Protein AF-A0A928C5C4-F1 (afdb_monomer)

Nearest PDB structures (foldseek):
  3sd2-assembly1_A-2  TM=6.834E-01  e=4.421E-04  Bacteroides thetaiotaomicron
  3hs0-assembly1_F  TM=6.185E-01  e=6.306E-04  Naja kaouthia
  8geq-assembly1_A  TM=5.085E-01  e=2.956E-02  Lachnospira eligens
  6leg-assembly1_D  TM=4.964E-01  e=5.668E-02  Escherichia coli
  6wdp-assembly1_A  TM=5.593E-01  e=2.973E-01  Homo sapiens

Foldseek 3Di:
DDDDCVNVVHDLLPDDPVRLVVLVCCLPPNDDPSNVVSVVSNCVNVPDDDPCPVPDDDPDDDDDPPPPPPPPCPDPPPPQFWDWDWDDAQDEFKIKIWIAAHPVFFKKKKFKADPVRDTPDIDMDGGRTDIDMDTCNVPDFDKIKMWIDTPPDIDIDIGGYD

Sequence (162 aa):
MHESLHETQRSVKQLTDYEKAMLEDMAENGVGGSQLMARSILDESRGTPTIIISSCPTIPTYGATARGESEEITEPTSDRGLKVEVSPNPATSSVEISYVLPEKEKTATFVLTNTLGVNVLTTEFEGNNGVATINLDNIPSGIYFYTVRSGDDVMTGKLVVE

Mean predicted aligned error: 17.22 Å

Radius of gyration: 26.67 Å; Cα contacts (8 Å, |Δi|>4): 234; chains: 1; bounding box: 54×56×59 Å

Structure (mmCIF, N/CA/C/O backbone):
data_AF-A0A928C5C4-F1
#
_entry.id   AF-A0A928C5C4-F1
#
loop_
_atom_site.group_PDB
_atom_site.id
_atom_site.type_symbol
_atom_site.label_atom_id
_atom_site.label_alt_id
_atom_site.label_comp_id
_atom_site.label_asym_id
_atom_site.label_entity_id
_atom_site.label_seq_id
_atom_site.pdbx_PDB_ins_code
_atom_site.Cartn_x
_atom_site.Cartn_y
_atom_site.Cartn_z
_atom_site.occupancy
_atom_site.B_iso_or_equiv
_atom_site.auth_seq_id
_atom_site.auth_comp_id
_atom_site.auth_asym_id
_atom_site.auth_atom_id
_atom_site.pdbx_PDB_model_num
ATOM 1 N N . MET A 1 1 ? 26.751 -32.854 -40.978 1.00 53.12 1 MET A N 1
ATOM 2 C CA . MET A 1 1 ? 26.260 -33.752 -39.915 1.00 53.12 1 MET A CA 1
ATOM 3 C C . MET A 1 1 ? 26.699 -33.107 -38.615 1.00 53.12 1 MET A C 1
ATOM 5 O O . MET A 1 1 ? 27.886 -32.844 -38.497 1.00 53.12 1 MET A O 1
ATOM 9 N N . HIS A 1 2 ? 25.766 -32.682 -37.763 1.00 59.88 2 HIS A N 1
ATOM 10 C CA . HIS A 1 2 ? 26.084 -31.999 -36.506 1.00 59.88 2 HIS A CA 1
ATOM 11 C C . HIS A 1 2 ? 25.780 -32.995 -35.388 1.00 59.88 2 HIS A C 1
ATOM 13 O O . HIS A 1 2 ? 24.627 -33.397 -35.245 1.00 59.88 2 HIS A O 1
ATOM 19 N N . GLU A 1 3 ? 26.814 -33.470 -34.702 1.00 72.94 3 GLU A N 1
ATOM 20 C CA . GLU A 1 3 ? 26.682 -34.379 -33.561 1.00 72.94 3 GLU A CA 1
ATOM 21 C C . GLU A 1 3 ? 26.489 -33.541 -32.301 1.00 72.94 3 GLU A C 1
ATOM 23 O O . GLU A 1 3 ? 27.112 -32.492 -32.136 1.00 72.94 3 GLU A O 1
ATOM 28 N N . SER A 1 4 ? 25.599 -33.971 -31.414 1.00 79.06 4 SER A N 1
ATOM 29 C CA . SER A 1 4 ? 25.360 -33.245 -30.171 1.00 79.06 4 SER A CA 1
ATOM 30 C C . SER A 1 4 ? 26.542 -33.389 -29.203 1.00 79.06 4 SER A C 1
ATOM 32 O O . SER A 1 4 ? 27.277 -34.382 -29.197 1.00 79.06 4 SER A O 1
ATOM 34 N N . LEU A 1 5 ? 26.697 -32.414 -28.303 1.00 80.62 5 LEU A N 1
ATOM 35 C CA . LEU A 1 5 ? 27.688 -32.492 -27.221 1.00 80.62 5 LEU A CA 1
ATOM 36 C C . LEU A 1 5 ? 27.491 -33.745 -26.351 1.00 80.62 5 LEU A C 1
ATOM 38 O O . LEU A 1 5 ? 28.459 -34.351 -25.899 1.00 80.62 5 LEU A O 1
ATOM 42 N N . HIS A 1 6 ? 26.236 -34.171 -26.178 1.00 83.94 6 HIS A N 1
ATOM 43 C CA . HIS A 1 6 ? 25.882 -35.375 -25.433 1.00 83.94 6 HIS A CA 1
ATOM 44 C C . HIS A 1 6 ? 26.398 -36.654 -26.112 1.00 83.94 6 HIS A C 1
ATOM 46 O O . HIS A 1 6 ? 26.972 -37.511 -25.444 1.00 83.94 6 HIS A O 1
ATOM 52 N N . GLU A 1 7 ? 26.247 -36.772 -27.434 1.00 84.50 7 GLU A N 1
ATOM 53 C CA . GLU A 1 7 ? 26.739 -37.926 -28.206 1.00 84.50 7 GLU A CA 1
ATOM 54 C C . GLU A 1 7 ? 28.268 -38.015 -28.200 1.00 84.50 7 GLU A C 1
ATOM 56 O O . GLU A 1 7 ? 28.826 -39.110 -28.188 1.00 84.50 7 GLU A O 1
ATOM 61 N N . THR A 1 8 ? 28.948 -36.870 -28.129 1.00 81.50 8 THR A N 1
ATOM 62 C CA . THR A 1 8 ? 30.416 -36.793 -28.097 1.00 81.50 8 THR A CA 1
ATOM 63 C C . THR A 1 8 ? 31.005 -36.788 -26.681 1.00 81.50 8 THR A C 1
ATOM 65 O O . THR A 1 8 ? 32.211 -36.607 -26.527 1.00 81.50 8 THR A O 1
ATOM 68 N N . GLN A 1 9 ? 30.178 -36.989 -25.642 1.00 82.19 9 GLN A N 1
ATOM 69 C CA . GLN A 1 9 ? 30.559 -36.922 -24.220 1.00 82.19 9 GLN A CA 1
ATOM 70 C C . GLN A 1 9 ? 31.335 -35.642 -23.845 1.00 82.19 9 GLN A C 1
ATOM 72 O O . GLN A 1 9 ? 32.159 -35.638 -22.928 1.00 82.19 9 GLN A O 1
ATOM 77 N N . ARG A 1 10 ? 31.072 -34.541 -24.558 1.00 86.00 10 ARG A N 1
ATOM 78 C CA . ARG A 1 10 ? 31.690 -33.227 -24.355 1.00 86.00 10 ARG A CA 1
ATOM 79 C C . ARG A 1 10 ? 30.744 -32.330 -23.569 1.00 86.00 10 ARG A C 1
ATOM 81 O O . ARG A 1 10 ? 29.524 -32.441 -23.651 1.00 86.00 10 ARG A O 1
ATOM 88 N N . SER A 1 11 ? 31.314 -31.408 -22.805 1.00 83.94 11 SER A N 1
ATOM 89 C CA . SER A 1 11 ? 30.546 -30.372 -22.106 1.00 83.94 11 SER A CA 1
ATOM 90 C C . SER A 1 11 ? 30.592 -29.038 -22.853 1.00 83.94 11 SER A C 1
ATOM 92 O O . SER A 1 11 ? 31.426 -28.836 -23.735 1.00 83.94 11 SER A O 1
ATOM 94 N N . VAL A 1 12 ? 29.743 -28.086 -22.449 1.00 83.81 12 VAL A N 1
ATOM 95 C CA . VAL A 1 12 ? 29.721 -26.699 -22.968 1.00 83.81 12 VAL A CA 1
ATOM 96 C C . VAL A 1 12 ? 31.075 -25.985 -22.805 1.00 83.81 12 VAL A C 1
ATOM 98 O O . VAL A 1 12 ? 31.367 -25.023 -23.505 1.00 83.81 12 VAL A O 1
ATOM 101 N N . LYS A 1 13 ? 31.960 -26.488 -21.940 1.00 82.62 13 LYS A N 1
ATOM 102 C CA . LYS A 1 13 ? 33.328 -25.973 -21.762 1.00 82.62 13 LYS A CA 1
ATOM 103 C C . LYS A 1 13 ? 34.307 -26.442 -22.837 1.00 82.62 13 LYS A C 1
ATOM 105 O O . LYS A 1 13 ? 35.433 -25.967 -22.895 1.00 82.62 13 LYS A O 1
ATOM 110 N N . GLN A 1 14 ? 33.902 -27.401 -23.661 1.00 83.75 14 GLN A N 1
ATOM 111 C CA . GLN A 1 14 ? 34.738 -28.040 -24.671 1.00 83.75 14 GLN A CA 1
ATOM 112 C C . GLN A 1 14 ? 34.173 -27.818 -26.074 1.00 83.75 14 GLN A C 1
ATOM 114 O O . GLN A 1 14 ? 34.331 -28.697 -26.915 1.00 83.75 14 GLN A O 1
ATOM 119 N N . LEU A 1 15 ? 33.492 -26.693 -26.323 1.00 84.56 15 LEU A N 1
ATOM 120 C CA . LEU A 1 15 ? 32.995 -26.307 -27.649 1.00 84.56 15 LEU A CA 1
ATOM 121 C C . LEU A 1 15 ? 34.148 -26.142 -28.648 1.00 84.56 15 LEU A C 1
ATOM 123 O O . LEU A 1 15 ? 35.220 -25.653 -28.302 1.00 84.56 15 LEU A O 1
ATOM 127 N N . THR A 1 16 ? 33.914 -26.546 -29.894 1.00 88.19 16 THR A N 1
ATOM 128 C CA . THR A 1 16 ? 34.812 -26.258 -31.017 1.00 88.19 16 THR A CA 1
ATOM 129 C C . THR A 1 16 ? 34.693 -24.797 -31.439 1.00 88.19 16 THR A C 1
ATOM 131 O O . THR A 1 16 ? 33.678 -24.144 -31.185 1.00 88.19 16 THR A O 1
ATOM 134 N N . ASP A 1 17 ? 35.691 -24.300 -32.168 1.00 83.56 17 ASP A N 1
ATOM 135 C CA . ASP A 1 17 ? 35.664 -22.944 -32.727 1.00 83.56 17 ASP A CA 1
ATOM 136 C C . ASP A 1 17 ? 34.455 -22.714 -33.652 1.00 83.56 17 ASP A C 1
ATOM 138 O O . ASP A 1 17 ? 33.895 -21.621 -33.684 1.00 83.56 17 ASP A O 1
ATOM 142 N N . TYR A 1 18 ? 33.997 -23.757 -34.355 1.00 85.38 18 TYR A N 1
ATOM 143 C CA . TYR A 1 18 ? 32.818 -23.684 -35.222 1.00 85.38 18 TYR A CA 1
ATOM 144 C C . TYR A 1 18 ? 31.507 -23.567 -34.428 1.00 85.38 18 TYR A C 1
ATOM 146 O O . TYR A 1 18 ? 30.675 -22.713 -34.726 1.00 85.38 18 TYR A O 1
ATOM 154 N N . GLU A 1 19 ? 31.327 -24.395 -33.393 1.00 87.06 19 GLU A N 1
ATOM 155 C CA . GLU A 1 19 ? 30.149 -24.338 -32.512 1.00 87.06 19 GLU A CA 1
ATOM 156 C C . GLU A 1 19 ? 30.092 -23.000 -31.756 1.00 87.06 19 GLU A C 1
ATOM 158 O O . GLU A 1 19 ? 29.021 -22.418 -31.580 1.00 87.06 19 GLU A O 1
ATOM 163 N N . LYS A 1 20 ? 31.256 -22.474 -31.363 1.00 86.00 20 LYS A N 1
ATOM 164 C CA . LYS A 1 20 ? 31.383 -21.169 -30.714 1.00 86.00 20 LYS A CA 1
ATOM 165 C C . LYS A 1 20 ? 31.020 -20.015 -31.650 1.00 86.00 20 LYS A C 1
ATOM 167 O O . LYS A 1 20 ? 30.253 -19.150 -31.242 1.00 86.00 20 LYS A O 1
ATOM 172 N N . ALA A 1 21 ? 31.497 -20.025 -32.896 1.00 86.69 21 ALA A N 1
ATOM 173 C CA . ALA A 1 21 ? 31.163 -18.998 -33.886 1.00 86.69 21 ALA A CA 1
ATOM 174 C C . ALA A 1 21 ? 29.657 -18.968 -34.210 1.00 86.69 21 ALA A C 1
ATOM 176 O O . ALA A 1 21 ? 29.071 -17.898 -34.357 1.00 86.69 21 ALA A O 1
ATOM 177 N N . MET A 1 22 ? 29.008 -20.136 -34.262 1.00 85.56 22 MET A N 1
ATOM 178 C CA . MET A 1 22 ? 27.555 -20.227 -34.439 1.00 85.56 22 MET A CA 1
ATOM 179 C C . MET A 1 22 ? 26.794 -19.632 -33.245 1.00 85.56 22 MET A C 1
ATOM 181 O O . MET A 1 22 ? 25.815 -18.911 -33.426 1.00 85.56 22 MET A O 1
ATOM 185 N N . LEU A 1 23 ? 27.249 -19.903 -32.020 1.00 87.12 23 LEU A N 1
ATOM 186 C CA . LEU A 1 23 ? 26.662 -19.314 -30.818 1.00 87.12 23 LEU A CA 1
ATOM 187 C C . LEU A 1 23 ? 26.903 -17.800 -30.734 1.00 87.12 23 LEU A C 1
ATOM 189 O O . LEU A 1 23 ? 26.028 -17.086 -30.249 1.00 87.12 23 LEU A O 1
ATOM 193 N N . GLU A 1 24 ? 28.053 -17.304 -31.198 1.00 88.62 24 GLU A N 1
ATOM 194 C CA . GLU A 1 24 ? 28.374 -15.870 -31.256 1.00 88.62 24 GLU A CA 1
ATOM 195 C C . GLU A 1 24 ? 27.440 -15.132 -32.218 1.00 88.62 24 GLU A C 1
ATOM 197 O O . GLU A 1 24 ? 26.824 -14.144 -31.819 1.00 88.62 24 GLU A O 1
ATOM 202 N N . ASP A 1 25 ? 27.211 -15.675 -33.415 1.00 89.31 25 ASP A N 1
ATOM 203 C CA . ASP A 1 25 ? 26.237 -15.116 -34.358 1.00 89.31 25 ASP A CA 1
ATOM 204 C C . ASP A 1 25 ? 24.811 -15.102 -33.776 1.00 89.31 25 ASP A C 1
ATOM 206 O O . ASP A 1 25 ? 24.125 -14.081 -33.815 1.00 89.31 25 ASP A O 1
ATOM 210 N N . MET A 1 26 ? 24.375 -16.192 -33.135 1.00 87.69 26 MET A N 1
ATOM 211 C CA . MET A 1 26 ? 23.061 -16.245 -32.480 1.00 87.69 26 MET A CA 1
ATOM 212 C C . MET A 1 26 ? 22.944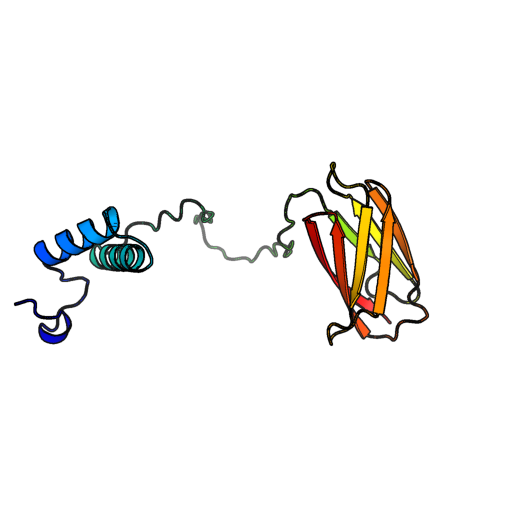 -15.278 -31.292 1.00 87.69 26 MET A C 1
ATOM 214 O O . MET A 1 26 ? 21.863 -14.750 -31.029 1.00 87.69 26 MET A O 1
ATOM 218 N N . ALA A 1 27 ? 24.032 -15.040 -30.561 1.00 86.62 27 ALA A N 1
ATOM 219 C CA . ALA A 1 27 ? 24.076 -14.117 -29.431 1.00 86.62 27 ALA A CA 1
ATOM 220 C C . ALA A 1 27 ? 24.064 -12.638 -29.865 1.00 86.62 27 ALA A C 1
ATOM 222 O O . ALA A 1 27 ? 23.532 -11.784 -29.139 1.00 86.62 27 ALA A O 1
ATOM 223 N N . GLU A 1 28 ? 24.643 -12.328 -31.024 1.00 86.06 28 GLU A N 1
ATOM 224 C CA . GLU A 1 28 ? 24.729 -10.973 -31.575 1.00 86.06 28 GLU A CA 1
ATOM 225 C C . GLU A 1 28 ? 23.509 -10.616 -32.429 1.00 86.06 28 GLU A C 1
ATOM 227 O O . GLU A 1 28 ? 22.908 -9.565 -32.212 1.00 86.06 28 GLU A O 1
ATOM 232 N N . ASN A 1 29 ? 23.093 -11.519 -33.319 1.00 85.06 29 ASN A N 1
ATOM 233 C CA . ASN A 1 29 ? 22.088 -11.267 -34.355 1.00 85.06 29 ASN A CA 1
ATOM 234 C C . ASN A 1 29 ? 20.754 -12.002 -34.129 1.00 85.06 29 ASN A C 1
ATOM 236 O O . ASN A 1 29 ? 19.794 -11.787 -34.871 1.00 85.06 29 ASN A O 1
ATOM 240 N N . GLY A 1 30 ? 20.666 -12.876 -33.121 1.00 81.06 30 GLY A N 1
ATOM 241 C CA . GLY A 1 30 ? 19.429 -13.581 -32.780 1.00 81.06 30 GLY A CA 1
ATOM 242 C C . GLY A 1 30 ? 18.355 -12.670 -32.178 1.00 81.06 30 GLY A C 1
ATOM 243 O O . GLY A 1 30 ? 18.623 -11.552 -31.748 1.00 81.06 30 GLY A O 1
ATOM 244 N N . VAL A 1 31 ? 17.121 -13.178 -32.097 1.00 79.12 31 VAL A N 1
ATOM 245 C CA . VAL A 1 31 ? 15.982 -12.476 -31.483 1.00 79.12 31 VAL A CA 1
ATOM 246 C C . VAL A 1 31 ? 15.291 -13.341 -30.428 1.00 79.12 31 VAL A C 1
ATOM 248 O O . VAL A 1 31 ? 15.175 -14.560 -30.571 1.00 79.12 31 VAL A O 1
ATOM 251 N N . GLY A 1 32 ? 14.804 -12.705 -29.361 1.00 80.25 32 GLY A N 1
ATOM 252 C CA . GLY A 1 32 ? 14.023 -13.360 -28.309 1.00 80.25 32 GLY A CA 1
ATOM 253 C C . GLY A 1 32 ? 14.832 -14.332 -27.440 1.00 80.25 32 GLY A C 1
ATOM 254 O O . GLY A 1 32 ? 16.032 -14.162 -27.228 1.00 80.25 32 GLY A O 1
ATOM 255 N N . GLY A 1 33 ? 14.166 -15.364 -26.912 1.00 72.88 33 GLY A N 1
ATOM 256 C CA . GLY A 1 33 ? 14.766 -16.296 -25.946 1.00 72.88 33 GLY A CA 1
ATOM 257 C C . GLY A 1 33 ? 16.016 -17.018 -26.461 1.00 72.88 33 GLY A C 1
ATOM 258 O O . GLY A 1 33 ? 16.940 -17.264 -25.691 1.00 72.88 33 GLY A O 1
ATOM 259 N N . SER A 1 34 ? 16.094 -17.296 -27.764 1.00 75.19 34 SER A N 1
ATOM 260 C CA . SER A 1 34 ? 17.238 -17.979 -28.385 1.00 75.19 34 SER A CA 1
ATOM 261 C C . SER A 1 34 ? 18.534 -17.170 -28.310 1.00 75.19 34 SER A C 1
ATOM 263 O O . SER A 1 34 ? 19.598 -17.750 -28.107 1.00 75.19 34 SER A O 1
ATOM 265 N N . GLN A 1 35 ? 18.446 -15.840 -28.405 1.00 82.31 35 GLN A N 1
ATOM 266 C CA . GLN A 1 35 ? 19.599 -14.949 -28.263 1.00 82.31 35 GLN A CA 1
ATOM 267 C C . GLN A 1 35 ? 20.160 -14.992 -26.836 1.00 82.31 35 GLN A C 1
ATOM 269 O O . GLN A 1 35 ? 21.369 -15.085 -26.633 1.00 82.31 35 GLN A O 1
ATOM 274 N N . LEU A 1 36 ? 19.272 -14.956 -25.838 1.00 77.06 36 LEU A N 1
ATOM 275 C CA . LEU A 1 36 ? 19.652 -15.014 -24.426 1.00 77.06 36 LEU A CA 1
ATOM 276 C C . LEU A 1 36 ? 20.258 -16.372 -24.069 1.00 77.06 36 LEU A C 1
ATOM 278 O O . LEU A 1 36 ? 21.291 -16.421 -23.411 1.00 77.06 36 LEU A O 1
ATOM 282 N N . MET A 1 37 ? 19.670 -17.463 -24.565 1.00 82.94 37 MET A N 1
ATOM 283 C CA . MET A 1 37 ? 20.216 -18.806 -24.367 1.00 82.94 37 MET A CA 1
ATOM 284 C C . MET A 1 37 ? 21.609 -18.947 -24.991 1.00 82.94 37 MET A C 1
ATOM 286 O O . MET A 1 37 ? 22.516 -19.447 -24.329 1.00 82.94 37 MET A O 1
ATOM 290 N N . ALA A 1 38 ? 21.814 -18.455 -26.218 1.00 84.50 38 ALA A N 1
ATOM 291 C CA . ALA A 1 38 ? 23.126 -18.476 -26.865 1.00 84.50 38 ALA A CA 1
ATOM 292 C C . ALA A 1 38 ? 24.174 -17.681 -26.066 1.00 84.50 38 ALA A C 1
ATOM 294 O O . ALA A 1 38 ? 25.288 -18.162 -25.852 1.00 84.50 38 ALA A O 1
ATOM 295 N N . ARG A 1 39 ? 23.794 -16.508 -25.541 1.00 82.31 39 ARG A N 1
ATOM 296 C CA . ARG A 1 39 ? 24.648 -15.706 -24.650 1.00 82.31 39 ARG A CA 1
ATOM 297 C C . ARG A 1 39 ? 25.021 -16.454 -23.373 1.00 82.31 39 ARG A C 1
ATOM 299 O O . ARG A 1 39 ? 26.201 -16.511 -23.051 1.00 82.31 39 ARG A O 1
ATOM 306 N N . SER A 1 40 ? 24.054 -17.056 -22.681 1.00 80.44 40 SER A N 1
ATOM 307 C CA . SER A 1 40 ? 24.310 -17.814 -21.449 1.00 80.44 40 SER A CA 1
ATOM 308 C C . SER A 1 40 ? 25.234 -19.013 -21.676 1.00 80.44 40 SER A C 1
ATOM 310 O O . SER A 1 40 ? 26.112 -19.280 -20.861 1.00 80.44 40 SER A O 1
ATOM 312 N N . ILE A 1 41 ? 25.078 -19.718 -22.799 1.00 84.00 41 ILE A N 1
ATOM 313 C CA . ILE A 1 41 ? 25.938 -20.855 -23.159 1.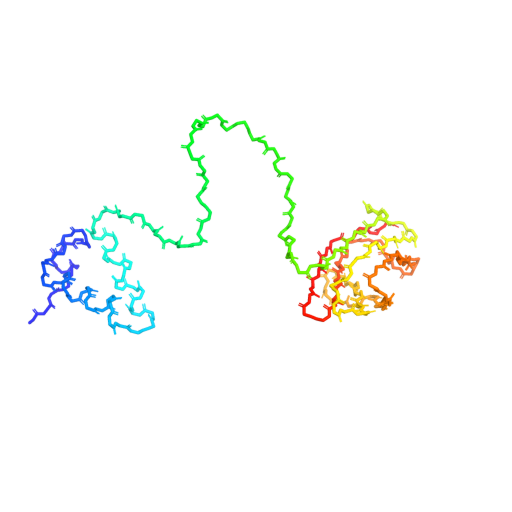00 84.00 41 ILE A CA 1
ATOM 314 C C . ILE A 1 41 ? 27.372 -20.384 -23.435 1.00 84.00 41 ILE A C 1
ATOM 316 O O . ILE A 1 41 ? 28.327 -21.011 -22.973 1.00 84.00 41 ILE A O 1
ATOM 320 N N . LEU A 1 42 ? 27.542 -19.267 -24.151 1.00 79.75 42 LEU A N 1
ATOM 321 C CA . LEU A 1 42 ? 28.863 -18.685 -24.391 1.00 79.75 42 LEU A CA 1
ATOM 322 C C . LEU A 1 42 ? 29.546 -18.244 -23.096 1.00 79.75 42 LEU A C 1
ATOM 324 O O . LEU A 1 42 ? 30.757 -18.425 -22.966 1.00 79.75 42 LEU A O 1
ATOM 328 N N . ASP A 1 43 ? 28.785 -17.695 -22.155 1.00 76.94 43 ASP A N 1
ATOM 329 C CA . ASP A 1 43 ? 29.287 -17.243 -20.858 1.00 76.94 43 ASP A CA 1
ATOM 330 C C . ASP A 1 43 ? 29.847 -18.411 -20.028 1.00 76.94 43 ASP A C 1
ATOM 332 O O . ASP A 1 43 ? 30.989 -18.375 -19.562 1.00 76.94 43 ASP A O 1
ATOM 336 N N . GLU A 1 44 ? 29.101 -19.518 -19.971 1.00 76.44 44 GLU A N 1
ATOM 337 C CA . GLU A 1 44 ? 29.542 -20.764 -19.335 1.00 76.44 44 GLU A CA 1
ATOM 338 C C . GLU A 1 44 ? 30.759 -21.379 -20.054 1.00 76.44 44 GLU A C 1
ATOM 340 O O . GLU A 1 44 ? 31.684 -21.878 -19.407 1.00 76.44 44 GLU A O 1
ATOM 345 N N . SER A 1 45 ? 30.799 -21.320 -21.393 1.00 77.19 45 SER A N 1
ATOM 346 C CA . SER A 1 45 ? 31.898 -21.889 -22.192 1.00 77.19 45 SER A CA 1
ATOM 347 C C . SER A 1 45 ? 33.234 -21.169 -22.006 1.00 77.19 45 SER A C 1
ATOM 349 O O . SER A 1 45 ? 34.292 -21.794 -22.072 1.00 77.19 45 SER A O 1
ATOM 351 N N . ARG A 1 46 ? 33.195 -19.851 -21.772 1.00 71.12 46 ARG A N 1
ATOM 352 C CA . ARG A 1 46 ? 34.387 -19.001 -21.651 1.00 71.12 46 ARG A CA 1
ATOM 353 C C . ARG A 1 46 ? 35.015 -19.056 -20.260 1.00 71.12 46 ARG A C 1
ATOM 355 O O . ARG A 1 46 ? 36.118 -18.545 -20.103 1.00 71.12 46 ARG A O 1
ATOM 362 N N . GLY A 1 47 ? 34.349 -19.692 -19.290 1.00 61.44 47 GLY A N 1
ATOM 363 C CA . GLY A 1 47 ? 34.797 -19.738 -17.904 1.00 61.44 47 GLY A CA 1
ATOM 364 C C . GLY A 1 47 ? 34.801 -18.337 -17.300 1.00 61.44 47 GLY A C 1
ATOM 365 O O . GLY A 1 47 ? 35.836 -17.688 -17.263 1.00 61.44 47 GLY A O 1
ATOM 366 N N . THR A 1 48 ? 33.627 -17.885 -16.854 1.00 57.06 48 THR A N 1
ATOM 367 C CA . THR A 1 48 ? 33.366 -16.603 -16.171 1.00 57.06 48 THR A CA 1
ATOM 368 C C . THR A 1 48 ? 34.077 -15.376 -16.747 1.00 57.06 48 THR A C 1
ATOM 370 O O . THR A 1 48 ? 35.212 -15.064 -16.380 1.00 57.06 48 THR A O 1
ATOM 373 N N . PRO A 1 49 ? 33.328 -14.542 -17.468 1.00 48.53 49 PRO A N 1
ATOM 374 C CA . PRO A 1 49 ? 33.438 -13.109 -17.307 1.00 48.53 49 PRO A CA 1
ATOM 375 C C . PRO A 1 49 ? 32.158 -12.552 -16.685 1.00 48.53 49 PRO A C 1
ATOM 377 O O . PRO A 1 49 ? 31.049 -12.999 -16.938 1.00 48.53 49 PRO A O 1
ATOM 380 N N . THR A 1 50 ? 32.364 -11.572 -15.816 1.00 51.09 50 THR A N 1
ATOM 381 C CA . THR A 1 50 ? 31.387 -10.695 -15.181 1.00 51.09 50 THR A CA 1
ATOM 382 C C . THR A 1 50 ? 30.091 -10.583 -15.974 1.00 51.09 50 THR A C 1
ATOM 384 O O . THR A 1 50 ? 30.073 -9.999 -17.059 1.00 51.09 50 THR A O 1
ATOM 387 N N . ILE A 1 51 ? 28.990 -11.057 -15.388 1.00 47.88 51 ILE A N 1
ATOM 388 C CA . ILE A 1 51 ? 27.672 -10.576 -15.771 1.00 47.88 51 ILE A CA 1
ATOM 389 C C . ILE A 1 51 ? 27.729 -9.052 -15.590 1.00 47.88 51 ILE A C 1
ATOM 391 O O . ILE A 1 51 ? 27.607 -8.549 -14.475 1.00 47.88 51 ILE A O 1
ATOM 395 N N . ILE A 1 52 ? 27.938 -8.292 -16.669 1.00 51.62 52 ILE A N 1
ATOM 396 C CA . ILE A 1 52 ? 27.568 -6.878 -16.693 1.00 51.62 52 ILE A CA 1
ATOM 397 C C . ILE A 1 52 ? 26.050 -6.882 -16.858 1.00 51.62 52 ILE A C 1
ATOM 399 O O . ILE A 1 52 ? 25.486 -6.592 -17.908 1.00 51.62 52 ILE A O 1
ATOM 403 N N . ILE A 1 53 ? 25.373 -7.256 -15.779 1.00 53.91 53 ILE A N 1
ATOM 404 C CA . ILE A 1 53 ? 24.070 -6.712 -15.462 1.00 53.91 53 ILE A CA 1
ATOM 405 C C . ILE A 1 53 ? 24.398 -5.255 -15.191 1.00 53.91 53 ILE A C 1
ATOM 407 O O . ILE A 1 53 ? 24.813 -4.895 -14.094 1.00 53.91 53 ILE A O 1
ATOM 411 N N . SER A 1 54 ? 24.291 -4.415 -16.221 1.00 55.97 54 SER A N 1
ATOM 412 C CA . SER A 1 54 ? 24.544 -2.967 -16.177 1.00 55.97 54 SER A CA 1
ATOM 413 C C . SER A 1 54 ? 23.621 -2.212 -15.204 1.00 55.97 54 SER A C 1
ATOM 415 O O . SER A 1 54 ? 23.518 -0.992 -15.256 1.00 55.97 54 SER A O 1
ATOM 417 N N . SER A 1 55 ? 22.932 -2.937 -14.329 1.00 52.97 55 SER A N 1
ATOM 418 C CA . SER A 1 55 ? 22.028 -2.467 -13.295 1.00 52.97 55 SER A CA 1
ATOM 419 C C . SER A 1 55 ? 21.852 -3.526 -12.195 1.00 52.97 55 SER A C 1
ATOM 421 O O . SER A 1 55 ? 20.749 -3.739 -11.704 1.00 52.97 55 SER A O 1
ATOM 423 N N . CYS A 1 56 ? 22.929 -4.199 -11.780 1.00 47.09 56 CYS A N 1
ATOM 424 C CA . CYS A 1 56 ? 22.960 -4.811 -10.452 1.00 47.09 56 CYS A CA 1
ATOM 425 C C . CYS A 1 56 ? 23.939 -4.031 -9.583 1.00 47.09 56 CYS A C 1
ATOM 427 O O . CYS A 1 56 ? 25.100 -3.888 -9.978 1.00 47.09 56 CYS A O 1
ATOM 429 N N . PRO A 1 57 ? 23.502 -3.499 -8.431 1.00 48.84 57 PRO A N 1
ATOM 430 C CA . PRO A 1 57 ? 24.408 -2.808 -7.536 1.00 48.84 57 PRO A CA 1
ATOM 431 C C . PRO A 1 57 ? 25.501 -3.784 -7.097 1.00 48.84 57 PRO A C 1
ATOM 433 O O . PRO A 1 57 ? 25.232 -4.861 -6.565 1.00 48.84 57 PRO A O 1
ATOM 436 N N . THR A 1 58 ? 26.752 -3.418 -7.357 1.00 49.09 58 THR A N 1
ATOM 437 C CA . THR A 1 58 ? 27.904 -4.125 -6.809 1.00 49.09 58 THR A CA 1
ATOM 438 C C . THR A 1 58 ? 27.958 -3.842 -5.316 1.00 49.09 58 THR A C 1
ATOM 440 O O . THR A 1 58 ? 28.181 -2.699 -4.919 1.00 49.09 58 THR A O 1
ATOM 443 N N . ILE A 1 59 ? 27.783 -4.869 -4.488 1.00 47.78 59 ILE A N 1
ATOM 444 C CA . ILE A 1 59 ? 28.078 -4.770 -3.058 1.00 47.78 59 ILE A CA 1
ATOM 445 C C . ILE A 1 59 ? 29.613 -4.771 -2.937 1.00 47.78 59 ILE A C 1
ATOM 447 O O . ILE A 1 59 ? 30.244 -5.753 -3.351 1.00 47.78 59 ILE A O 1
ATOM 451 N N . PRO A 1 60 ? 30.258 -3.693 -2.454 1.00 43.75 60 PRO A N 1
ATOM 452 C CA . PRO A 1 60 ? 31.711 -3.639 -2.384 1.00 43.75 60 PRO A CA 1
ATOM 453 C C . PRO A 1 60 ? 32.210 -4.707 -1.410 1.00 43.75 60 PRO A C 1
ATOM 455 O O . PRO A 1 60 ? 31.957 -4.669 -0.210 1.00 43.75 60 PRO A O 1
ATOM 458 N N . THR A 1 61 ? 32.925 -5.690 -1.948 1.00 51.16 61 THR A N 1
ATOM 459 C CA . THR A 1 61 ? 33.537 -6.760 -1.165 1.00 51.16 61 THR A CA 1
ATOM 460 C C . THR A 1 61 ? 34.943 -6.321 -0.765 1.00 51.16 61 THR A C 1
ATOM 462 O O . THR A 1 61 ? 35.893 -6.529 -1.511 1.00 51.16 61 THR A O 1
ATOM 465 N N . TYR A 1 62 ? 35.086 -5.707 0.411 1.00 42.78 62 TYR A N 1
ATOM 466 C CA . TYR A 1 62 ? 36.371 -5.595 1.109 1.00 42.78 62 TYR A CA 1
ATOM 467 C C . TYR A 1 62 ? 36.155 -5.859 2.600 1.00 42.78 62 TYR A C 1
ATOM 469 O O . TYR A 1 62 ? 35.612 -5.028 3.315 1.00 42.78 62 TYR A O 1
ATOM 477 N N . GLY A 1 63 ? 36.600 -7.032 3.060 1.00 42.03 63 GLY A N 1
ATOM 478 C CA . GLY A 1 63 ? 36.669 -7.365 4.484 1.00 42.03 63 GLY A CA 1
ATOM 479 C C . GLY A 1 63 ? 35.359 -7.881 5.071 1.00 42.03 63 GLY A C 1
ATOM 480 O O . GLY A 1 63 ? 34.688 -7.193 5.830 1.00 42.03 63 GLY A O 1
ATOM 481 N N . ALA A 1 64 ? 35.030 -9.137 4.773 1.00 48.53 64 ALA A N 1
ATOM 482 C CA . ALA A 1 64 ? 34.016 -9.876 5.506 1.00 48.53 64 ALA A CA 1
ATOM 483 C C . ALA A 1 64 ? 34.441 -10.067 6.976 1.00 48.53 64 ALA A C 1
ATOM 485 O O . ALA A 1 64 ? 35.097 -11.042 7.334 1.00 48.53 64 ALA A O 1
ATOM 486 N N . THR A 1 65 ? 34.001 -9.165 7.845 1.00 39.12 65 THR A N 1
ATOM 487 C CA . THR A 1 65 ? 33.430 -9.554 9.132 1.00 39.12 65 THR A CA 1
ATOM 488 C C . THR A 1 65 ? 31.940 -9.286 9.020 1.00 39.12 65 THR A C 1
ATOM 490 O O . THR A 1 65 ? 31.476 -8.165 9.186 1.00 39.12 65 THR A O 1
ATOM 493 N N . ALA A 1 66 ? 31.176 -10.326 8.685 1.00 48.50 66 ALA A N 1
ATOM 494 C CA . ALA A 1 66 ? 29.722 -10.286 8.740 1.00 48.50 66 ALA A CA 1
ATOM 495 C C . ALA A 1 66 ? 29.288 -10.178 10.209 1.00 48.50 66 ALA A C 1
ATOM 497 O O . ALA A 1 66 ? 28.893 -11.153 10.844 1.00 48.50 66 ALA A O 1
ATOM 498 N N . ARG A 1 67 ? 29.414 -8.984 10.780 1.00 42.91 67 ARG A N 1
ATOM 499 C CA . ARG A 1 67 ? 28.614 -8.575 11.918 1.00 42.91 67 ARG A CA 1
ATOM 500 C C . ARG A 1 67 ? 27.441 -7.867 11.275 1.00 42.91 67 ARG A C 1
ATOM 502 O O . ARG A 1 67 ? 27.614 -6.757 10.795 1.00 42.91 67 ARG A O 1
ATOM 509 N N . GLY A 1 68 ? 26.328 -8.589 11.141 1.00 42.34 68 GLY A N 1
ATOM 510 C CA . GLY A 1 68 ? 25.115 -8.069 10.527 1.00 42.34 68 GLY A CA 1
ATOM 511 C C . GLY A 1 68 ? 24.775 -6.730 11.156 1.00 42.34 68 GLY A C 1
ATOM 512 O O . GLY A 1 68 ? 24.332 -6.676 12.303 1.00 42.34 68 GLY A O 1
ATOM 513 N N . GLU A 1 69 ? 25.044 -5.661 10.420 1.00 44.84 69 GLU A N 1
ATOM 514 C CA . GLU A 1 69 ? 24.354 -4.415 10.646 1.00 44.84 69 GLU A CA 1
ATOM 515 C C . GLU A 1 69 ? 22.926 -4.720 10.215 1.00 44.84 69 GLU A C 1
ATOM 517 O O . GLU A 1 69 ? 22.679 -5.205 9.107 1.00 44.84 69 GLU A O 1
ATOM 522 N N . SER A 1 70 ? 22.007 -4.612 11.167 1.00 49.47 70 SER A N 1
ATOM 523 C CA . SER A 1 70 ? 20.589 -4.677 10.861 1.00 49.47 70 SER A CA 1
ATOM 524 C C . SER A 1 70 ? 20.287 -3.406 10.090 1.00 49.47 70 SER A C 1
ATOM 526 O O . SER A 1 70 ? 19.930 -2.387 10.666 1.00 49.47 70 SER A O 1
ATOM 528 N N . GLU A 1 71 ? 20.496 -3.460 8.782 1.00 48.59 71 GLU A N 1
ATOM 529 C CA . GLU A 1 71 ? 19.803 -2.569 7.875 1.00 48.59 71 GLU A CA 1
ATOM 530 C C . GLU A 1 71 ? 18.324 -2.894 8.076 1.00 48.59 71 GLU A C 1
ATOM 532 O O . GLU A 1 71 ? 17.845 -3.987 7.751 1.00 48.59 71 GLU A O 1
ATOM 537 N N . GLU A 1 72 ? 17.637 -1.980 8.753 1.00 45.00 72 GLU A N 1
ATOM 538 C CA . GLU A 1 72 ? 16.189 -1.948 8.809 1.00 45.00 72 GLU A CA 1
ATOM 539 C C . GLU A 1 72 ? 15.691 -2.125 7.377 1.00 45.00 72 GLU A C 1
ATOM 541 O O . GLU A 1 72 ? 16.109 -1.392 6.478 1.00 45.00 72 GLU A O 1
ATOM 546 N N . ILE A 1 73 ? 14.871 -3.156 7.148 1.00 43.59 73 ILE A N 1
ATOM 547 C CA . ILE A 1 73 ? 14.258 -3.419 5.848 1.00 43.59 73 ILE A CA 1
ATOM 548 C C . ILE A 1 73 ? 13.333 -2.235 5.577 1.00 43.59 73 ILE A C 1
ATOM 550 O O . ILE A 1 73 ? 12.143 -2.279 5.874 1.00 43.59 73 ILE A O 1
ATOM 554 N N . THR A 1 74 ? 13.885 -1.149 5.051 1.00 47.84 74 THR A N 1
ATOM 555 C CA . THR A 1 74 ? 13.082 -0.114 4.436 1.00 47.84 74 THR A CA 1
ATOM 556 C C . THR A 1 74 ? 12.643 -0.746 3.133 1.00 47.84 74 THR A C 1
ATOM 558 O O . THR A 1 74 ? 13.454 -0.988 2.234 1.00 47.84 74 THR A O 1
ATOM 561 N N . GLU A 1 75 ? 11.367 -1.124 3.088 1.00 52.59 75 GLU A N 1
ATOM 562 C CA . GLU A 1 75 ? 10.689 -1.550 1.870 1.00 52.59 75 GLU A CA 1
ATOM 563 C C . GLU A 1 75 ? 11.087 -0.613 0.724 1.00 52.59 75 GLU A C 1
ATOM 565 O O . GLU A 1 75 ? 11.354 0.563 0.989 1.00 52.59 75 GLU A O 1
ATOM 570 N N . PRO A 1 76 ? 11.171 -1.092 -0.532 1.00 43.75 76 PRO A N 1
ATOM 571 C CA . PRO A 1 76 ? 11.524 -0.243 -1.658 1.00 43.75 76 PRO A CA 1
ATOM 572 C C . PRO A 1 76 ? 10.535 0.921 -1.710 1.00 43.75 76 PRO A C 1
ATOM 574 O O . PRO A 1 76 ? 9.434 0.800 -2.245 1.00 43.75 76 PRO A O 1
ATOM 577 N N . THR A 1 77 ? 10.922 2.053 -1.125 1.00 46.97 77 THR A N 1
ATOM 578 C CA . THR A 1 77 ? 10.194 3.297 -1.247 1.00 46.97 77 THR A CA 1
ATOM 579 C C . THR A 1 77 ? 10.450 3.697 -2.678 1.00 46.97 77 THR A C 1
ATOM 581 O O . THR A 1 77 ? 11.510 4.186 -3.057 1.00 46.97 77 THR A O 1
ATOM 584 N N . SER A 1 78 ? 9.499 3.320 -3.525 1.00 50.56 78 SER A N 1
ATOM 585 C CA . SER A 1 78 ? 9.374 3.863 -4.857 1.00 50.56 78 SER A CA 1
ATOM 586 C C . SER A 1 78 ? 9.448 5.377 -4.689 1.00 50.56 78 SER A C 1
ATOM 588 O O . SER A 1 78 ? 8.511 5.978 -4.168 1.00 50.56 78 SER A O 1
ATOM 590 N N . ASP A 1 79 ? 10.588 5.967 -5.054 1.00 56.38 79 ASP A N 1
ATOM 591 C CA . ASP A 1 79 ? 10.932 7.391 -4.934 1.00 56.38 79 ASP A CA 1
ATOM 592 C C . ASP A 1 79 ? 10.116 8.236 -5.933 1.00 56.38 79 ASP A C 1
ATOM 594 O O . ASP A 1 79 ? 10.624 9.013 -6.734 1.00 56.38 79 ASP A O 1
ATOM 598 N N . ARG A 1 80 ? 8.806 7.992 -5.958 1.00 61.50 80 ARG A N 1
ATOM 599 C CA . ARG A 1 80 ? 7.799 8.642 -6.795 1.00 61.50 80 ARG A CA 1
ATOM 600 C C . ARG A 1 80 ? 7.031 9.717 -6.019 1.00 61.50 80 ARG A C 1
ATOM 602 O 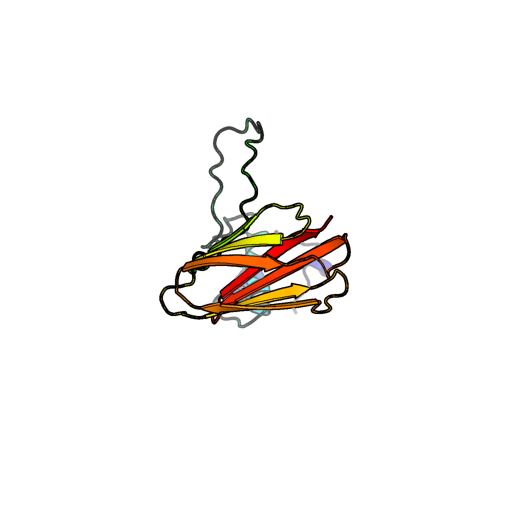O . ARG A 1 80 ? 6.096 10.312 -6.534 1.00 61.50 80 ARG A O 1
ATOM 609 N N . GLY A 1 81 ? 7.454 10.009 -4.786 1.00 79.94 81 GLY A N 1
ATOM 610 C CA . GLY A 1 81 ? 6.932 11.111 -3.976 1.00 79.94 81 GL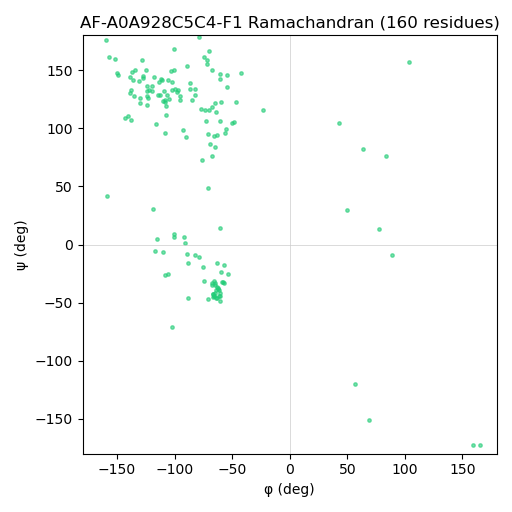Y A CA 1
ATOM 611 C C . GLY A 1 81 ? 5.726 10.770 -3.100 1.00 79.94 81 GLY A C 1
ATOM 612 O O . GLY A 1 81 ? 5.398 11.575 -2.233 1.00 79.94 81 GLY A O 1
ATOM 613 N N . LEU A 1 82 ? 5.113 9.589 -3.253 1.00 89.56 82 LEU A N 1
ATOM 614 C CA . LEU A 1 82 ? 4.096 9.103 -2.319 1.00 89.56 82 LEU A CA 1
ATOM 615 C C . LEU A 1 82 ? 4.768 8.577 -1.043 1.00 89.56 82 LEU A C 1
ATOM 617 O O . LEU A 1 82 ? 5.502 7.591 -1.082 1.00 89.56 82 LEU A O 1
ATOM 621 N N . LYS A 1 83 ? 4.494 9.218 0.093 1.00 91.50 83 LYS A N 1
ATOM 622 C CA . LYS A 1 83 ? 4.911 8.760 1.426 1.00 91.50 83 LYS A CA 1
ATOM 623 C C . LYS A 1 83 ? 3.687 8.629 2.304 1.00 91.50 83 LYS A C 1
ATOM 625 O O . LYS A 1 83 ? 2.880 9.556 2.343 1.00 91.50 83 LYS A O 1
ATOM 630 N N . VAL A 1 84 ? 3.553 7.511 3.007 1.00 92.19 84 VAL A N 1
ATOM 631 C CA . VAL A 1 84 ? 2.468 7.315 3.965 1.00 92.19 84 VAL A CA 1
ATOM 632 C C . VAL A 1 84 ? 3.012 6.639 5.218 1.00 92.19 84 VAL A C 1
ATOM 634 O O . VAL A 1 84 ? 3.736 5.652 5.143 1.00 92.19 84 VAL A O 1
ATOM 637 N N . GLU A 1 85 ? 2.639 7.171 6.373 1.00 94.00 85 GLU A N 1
ATOM 638 C CA . GLU A 1 85 ? 2.928 6.611 7.687 1.00 94.00 85 GLU A CA 1
ATOM 639 C C . GLU A 1 85 ? 1.610 6.409 8.430 1.00 94.00 85 GLU A C 1
ATOM 641 O O . GLU A 1 85 ? 0.722 7.262 8.390 1.00 94.00 85 GLU A O 1
ATOM 646 N N . VAL A 1 86 ? 1.471 5.262 9.092 1.00 94.00 86 VAL A N 1
ATOM 647 C CA . VAL A 1 86 ? 0.231 4.852 9.756 1.00 94.00 86 VAL A CA 1
ATOM 648 C C . VAL A 1 86 ? 0.528 4.577 11.224 1.00 94.00 86 VAL A C 1
ATOM 650 O O . VAL A 1 86 ? 1.344 3.708 11.537 1.00 94.00 86 VAL A O 1
ATOM 653 N N . SER A 1 87 ? -0.123 5.315 12.124 1.00 94.06 87 SER A N 1
ATOM 654 C CA . SER A 1 87 ? 0.125 5.234 13.568 1.00 94.06 87 SER A CA 1
ATOM 655 C C . SER A 1 87 ? -1.126 5.560 14.397 1.00 94.06 87 SER A C 1
ATOM 657 O O . SER A 1 87 ? -1.917 6.394 13.972 1.00 94.06 87 SER A O 1
ATOM 659 N N . PRO A 1 88 ? -1.331 4.952 15.579 1.00 94.88 88 PRO A N 1
ATOM 660 C CA . PRO A 1 88 ? -0.560 3.845 16.143 1.00 94.88 88 PRO A CA 1
ATOM 661 C C . PRO A 1 88 ? -0.830 2.518 15.411 1.00 94.88 88 PRO A C 1
ATOM 663 O O . PRO A 1 88 ? -1.846 2.352 14.743 1.00 94.88 88 PRO A O 1
ATOM 666 N N . ASN A 1 89 ? 0.098 1.570 15.525 1.00 93.31 89 ASN A N 1
ATOM 667 C CA . ASN A 1 89 ? -0.069 0.195 15.054 1.00 93.31 89 ASN A CA 1
ATOM 668 C C . ASN A 1 89 ? 0.628 -0.744 16.062 1.00 93.31 89 ASN A C 1
ATOM 670 O O . ASN A 1 89 ? 1.860 -0.715 16.123 1.00 93.31 89 ASN A O 1
ATOM 674 N N . PRO A 1 90 ? -0.099 -1.542 16.869 1.00 94.19 90 PRO A N 1
ATOM 675 C CA . PRO A 1 90 ? -1.541 -1.809 16.7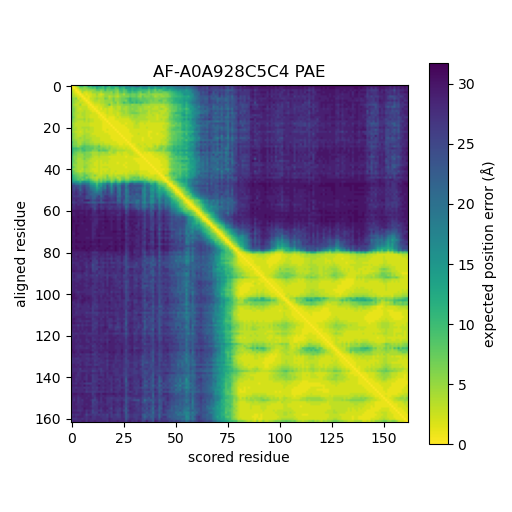86 1.00 94.19 90 PRO A CA 1
ATOM 676 C C . PRO A 1 90 ? -2.445 -0.603 17.098 1.00 94.19 90 PRO A C 1
ATOM 678 O O . PRO A 1 90 ? -2.065 0.285 17.861 1.00 94.19 90 PRO A O 1
ATOM 681 N N . ALA A 1 91 ? -3.625 -0.564 16.477 1.00 94.00 91 ALA A N 1
ATOM 682 C CA . ALA A 1 91 ? -4.634 0.484 16.630 1.00 94.00 91 ALA A CA 1
ATOM 683 C C . ALA A 1 91 ? -5.868 -0.052 17.368 1.00 94.00 91 ALA A C 1
ATOM 685 O O . ALA A 1 91 ? -6.287 -1.176 17.116 1.00 94.00 91 ALA A O 1
ATOM 686 N N . THR A 1 92 ? -6.470 0.759 18.240 1.00 92.69 92 THR A N 1
ATOM 687 C CA . THR A 1 92 ? -7.651 0.372 19.034 1.00 92.69 92 THR A CA 1
ATOM 688 C C . THR A 1 92 ? -8.938 0.959 18.452 1.00 92.69 92 THR A C 1
ATOM 690 O O . THR A 1 92 ? -9.730 0.249 17.850 1.00 92.69 92 THR A O 1
ATOM 693 N N . SER A 1 93 ? -9.142 2.273 18.570 1.00 91.56 93 SER A N 1
ATOM 694 C CA . SER A 1 93 ? -10.366 2.954 18.106 1.00 91.56 93 SER A CA 1
ATOM 695 C C . SER A 1 93 ? -10.160 3.812 16.860 1.00 91.56 93 SER A C 1
ATOM 697 O O . SER A 1 93 ? -11.086 4.038 16.079 1.00 91.56 93 SER A O 1
ATOM 699 N N . SER A 1 94 ? -8.943 4.304 16.643 1.00 93.62 94 SER A N 1
ATOM 700 C CA . SER A 1 94 ? -8.613 5.095 15.466 1.00 93.62 94 SER A CA 1
ATOM 701 C C . SER A 1 94 ? -7.153 4.961 15.081 1.00 93.62 94 SER A C 1
ATOM 703 O O . SER A 1 94 ? -6.299 4.633 15.906 1.00 93.62 94 SER A O 1
ATOM 705 N N . VAL A 1 95 ? -6.870 5.283 13.826 1.00 95.56 95 VAL A N 1
ATOM 706 C CA . VAL A 1 95 ? -5.514 5.379 13.299 1.00 95.56 95 VAL A CA 1
ATOM 707 C C . VAL A 1 95 ? -5.345 6.687 12.541 1.00 95.56 95 VAL A C 1
ATOM 709 O O . VAL A 1 95 ? -6.254 7.142 11.846 1.00 95.56 95 VAL A O 1
ATOM 712 N N . GLU A 1 96 ? -4.187 7.305 12.698 1.00 95.44 96 GLU A N 1
ATOM 713 C CA . GLU A 1 96 ? -3.767 8.481 11.956 1.00 95.44 96 GLU A CA 1
ATOM 714 C C . GLU A 1 96 ? -2.883 8.058 10.789 1.00 95.44 96 GLU A C 1
ATOM 716 O O . GLU A 1 96 ? -1.968 7.241 10.922 1.00 95.44 96 GLU A O 1
ATOM 721 N N . ILE A 1 97 ? -3.188 8.626 9.630 1.00 94.69 97 ILE A N 1
ATOM 722 C CA . ILE A 1 97 ? -2.484 8.394 8.380 1.00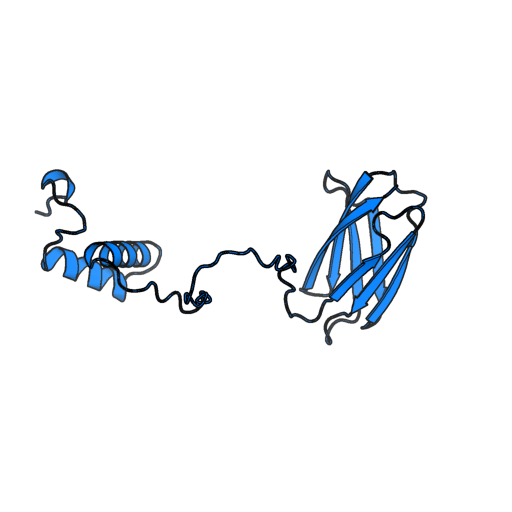 94.69 97 ILE A CA 1
ATOM 723 C C . ILE A 1 97 ? -1.859 9.717 7.975 1.00 94.69 97 ILE A C 1
ATOM 725 O O . ILE A 1 97 ? -2.552 10.615 7.493 1.00 94.69 97 ILE A O 1
ATOM 729 N N . S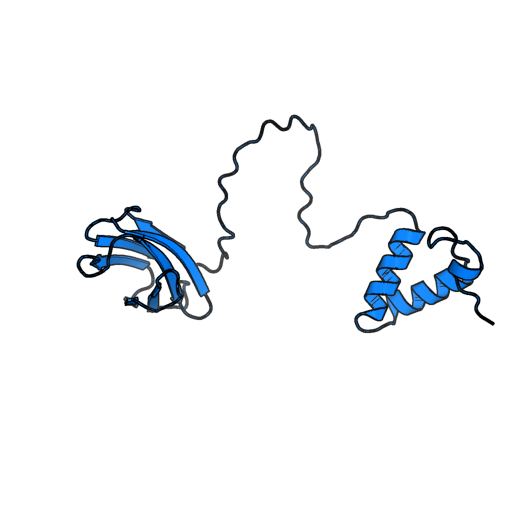ER A 1 98 ? -0.554 9.826 8.174 1.00 94.25 98 SER A N 1
ATOM 730 C CA . SER A 1 98 ? 0.249 10.944 7.692 1.00 94.25 98 SER A CA 1
ATOM 731 C C . SER A 1 98 ? 0.653 10.654 6.258 1.00 94.25 98 SER A C 1
ATOM 733 O O . SER A 1 98 ? 1.238 9.607 5.990 1.00 94.25 98 SER A O 1
ATOM 735 N N . TYR A 1 99 ? 0.341 11.549 5.325 1.00 92.62 99 TYR A N 1
ATOM 736 C CA . TYR A 1 99 ? 0.617 11.328 3.910 1.00 92.62 99 TYR A CA 1
ATOM 737 C C . TYR A 1 99 ? 1.236 12.547 3.230 1.00 92.62 99 TYR A C 1
ATOM 739 O O . TYR A 1 99 ? 0.969 13.700 3.574 1.00 92.62 99 TYR A O 1
ATOM 747 N N . VAL A 1 100 ? 2.045 12.265 2.214 1.00 92.62 100 VAL A N 1
ATOM 748 C CA . VAL A 1 100 ? 2.547 13.214 1.221 1.00 92.62 100 VAL A CA 1
ATOM 749 C C . VAL A 1 100 ? 2.286 12.594 -0.143 1.00 92.62 100 VAL A C 1
ATOM 751 O O . VAL A 1 100 ? 2.732 11.478 -0.399 1.00 92.62 100 VAL A O 1
ATOM 754 N N . LEU A 1 101 ? 1.531 13.288 -0.989 1.00 91.88 101 LEU A N 1
ATOM 755 C CA . LEU A 1 101 ? 1.215 12.861 -2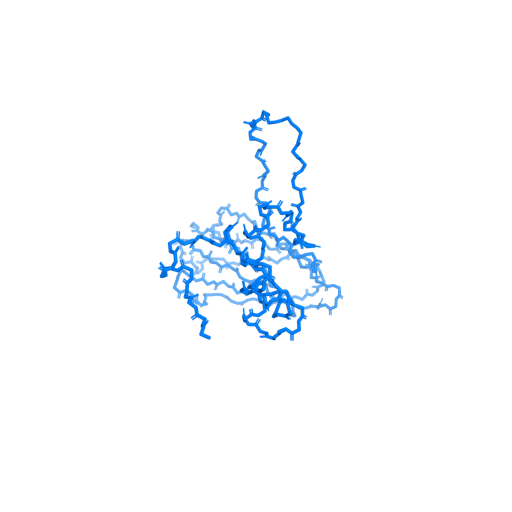.347 1.00 91.88 101 LEU A CA 1
ATOM 756 C C . LEU A 1 101 ? 2.274 13.377 -3.336 1.00 91.88 101 LEU A C 1
ATOM 758 O O . LEU A 1 101 ? 2.887 14.424 -3.093 1.00 91.88 101 LEU A O 1
ATOM 762 N N . PRO A 1 102 ? 2.469 12.691 -4.475 1.00 89.19 102 PRO A N 1
ATOM 763 C CA . PRO A 1 102 ? 3.290 13.200 -5.571 1.00 89.19 102 PRO A CA 1
ATOM 764 C C . PRO A 1 102 ? 2.824 14.592 -6.032 1.00 89.19 102 PRO A C 1
ATOM 766 O O . PRO A 1 102 ? 1.628 14.858 -6.073 1.00 89.19 102 PRO A O 1
ATOM 769 N N . GLU A 1 103 ? 3.740 15.477 -6.455 1.00 81.94 103 GLU A N 1
ATOM 770 C CA . GLU A 1 103 ? 3.436 16.897 -6.758 1.00 81.94 103 GLU A CA 1
ATOM 771 C C . GLU A 1 103 ? 2.285 17.130 -7.756 1.00 81.94 103 GLU A C 1
ATOM 773 O O . GLU A 1 103 ? 1.661 18.195 -7.756 1.00 81.94 103 GLU A O 1
ATOM 778 N N . LYS A 1 104 ? 2.021 16.155 -8.634 1.00 83.94 104 LYS A N 1
ATOM 779 C CA . LYS A 1 104 ? 0.984 16.229 -9.673 1.00 83.94 104 LYS A CA 1
ATOM 780 C C . LYS A 1 104 ? -0.388 15.753 -9.199 1.00 83.94 104 LYS A C 1
ATOM 782 O O . LYS A 1 104 ? -1.379 16.064 -9.856 1.00 83.94 104 LYS A O 1
ATOM 787 N N . GLU A 1 105 ? -0.446 15.044 -8.080 1.00 86.50 105 GLU A N 1
ATOM 788 C CA . GLU A 1 105 ? -1.662 14.446 -7.552 1.00 86.50 105 GLU A CA 1
ATOM 789 C C . GLU A 1 105 ? -2.218 15.280 -6.397 1.00 86.50 105 GLU A C 1
ATOM 791 O O . GLU A 1 105 ? -1.484 15.787 -5.551 1.00 86.50 105 GLU A O 1
ATOM 796 N N . LYS A 1 106 ? -3.544 15.429 -6.363 1.00 87.88 106 LYS A N 1
ATOM 797 C CA . LYS A 1 106 ? -4.253 16.194 -5.318 1.00 87.88 106 LYS A CA 1
ATOM 798 C C . LYS A 1 106 ? -5.199 15.344 -4.488 1.00 87.88 106 LYS A C 1
ATOM 800 O O . LYS A 1 106 ? -5.820 15.854 -3.560 1.00 87.88 106 LYS A O 1
ATOM 805 N N . THR A 1 107 ? -5.347 14.085 -4.869 1.00 92.12 107 THR A N 1
ATOM 806 C CA . THR A 1 107 ? -6.300 13.157 -4.283 1.00 92.12 107 THR A CA 1
ATOM 807 C C . THR A 1 107 ? -5.645 11.799 -4.122 1.00 92.12 107 THR A C 1
ATOM 809 O O . THR A 1 107 ? -4.871 11.365 -4.983 1.00 92.12 107 THR A O 1
ATOM 812 N N . ALA A 1 108 ? -5.982 11.107 -3.045 1.00 93.38 108 ALA A N 1
ATOM 813 C CA . ALA A 1 108 ? -5.593 9.724 -2.838 1.00 93.38 108 ALA A CA 1
ATOM 814 C C . ALA A 1 108 ? -6.758 8.914 -2.280 1.00 93.38 108 ALA A C 1
ATOM 816 O O . ALA A 1 108 ? -7.582 9.426 -1.528 1.00 93.38 108 ALA A O 1
ATOM 817 N N . THR A 1 109 ? -6.801 7.634 -2.625 1.00 95.69 109 THR A N 1
ATOM 818 C CA . THR A 1 109 ? -7.775 6.687 -2.091 1.00 95.69 109 THR A CA 1
ATOM 819 C C . THR A 1 109 ? -7.064 5.731 -1.149 1.00 95.69 109 THR A C 1
ATOM 821 O O . THR A 1 109 ? -6.135 5.030 -1.549 1.00 95.69 109 THR A O 1
ATOM 824 N N . PHE A 1 110 ? -7.523 5.685 0.094 1.00 95.56 110 PHE A N 1
ATOM 825 C CA . PHE A 1 110 ? -7.165 4.678 1.078 1.00 95.56 110 PHE A CA 1
ATOM 826 C C . PHE A 1 110 ? -8.210 3.568 1.074 1.00 95.56 110 PHE A C 1
ATOM 828 O O . PHE A 1 110 ? -9.403 3.822 1.227 1.00 95.56 110 PHE A O 1
ATOM 835 N N . VAL A 1 111 ? -7.760 2.327 0.938 1.00 96.94 111 VAL A N 1
ATOM 836 C CA . VAL A 1 111 ? -8.601 1.132 1.000 1.00 96.94 111 VAL A CA 1
ATOM 837 C C . VAL A 1 111 ? -8.048 0.208 2.067 1.00 96.94 111 VAL A C 1
ATOM 839 O O . VAL A 1 111 ? -6.872 -0.148 2.026 1.00 96.94 111 VAL A O 1
ATOM 842 N N . LEU A 1 112 ? -8.900 -0.216 2.996 1.00 96.88 112 LEU A N 1
ATOM 843 C CA . LEU A 1 112 ? -8.578 -1.256 3.965 1.00 96.88 112 LEU A CA 1
ATOM 844 C C . LEU A 1 112 ? -9.225 -2.568 3.532 1.00 96.88 112 LEU A C 1
ATOM 846 O O . LEU A 1 112 ? -10.415 -2.609 3.210 1.00 96.88 112 LEU A O 1
ATOM 850 N N . THR A 1 113 ? -8.450 -3.645 3.561 1.00 97.44 113 THR A N 1
ATOM 851 C CA . THR A 1 113 ? -8.870 -4.988 3.157 1.00 97.44 113 THR A CA 1
ATOM 852 C C . THR A 1 113 ? -8.565 -6.002 4.250 1.00 97.44 113 THR A C 1
ATOM 854 O O . THR A 1 113 ? -7.557 -5.896 4.952 1.00 97.44 113 THR A O 1
ATOM 857 N N . ASN A 1 114 ? -9.448 -6.983 4.423 1.00 96.25 114 ASN A N 1
ATOM 858 C CA . ASN A 1 114 ? -9.190 -8.105 5.325 1.00 96.25 114 ASN A CA 1
ATO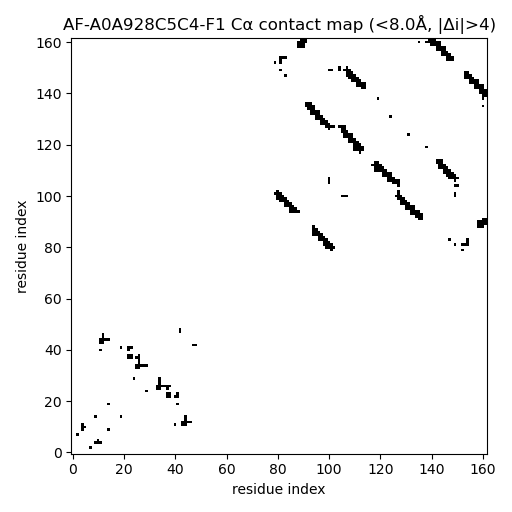M 859 C C . ASN A 1 114 ? -8.260 -9.149 4.674 1.00 96.25 114 ASN A C 1
ATOM 861 O O . ASN A 1 114 ? -7.881 -9.039 3.509 1.00 96.25 114 ASN A O 1
ATOM 865 N N . THR A 1 115 ? -7.920 -10.208 5.410 1.00 94.38 115 THR A N 1
ATOM 866 C CA . THR A 1 115 ? -7.039 -11.291 4.928 1.00 94.38 115 THR A CA 1
ATOM 867 C C . THR A 1 115 ? -7.596 -12.090 3.745 1.00 94.38 115 THR A C 1
ATOM 869 O O . THR A 1 115 ? -6.840 -12.791 3.079 1.00 94.38 115 THR A O 1
ATOM 872 N N . LEU A 1 116 ? -8.897 -11.978 3.460 1.00 95.62 116 LEU A N 1
ATOM 873 C CA . LEU A 1 116 ? -9.549 -12.575 2.292 1.00 95.62 116 LEU A CA 1
ATOM 874 C C . LEU A 1 116 ? -9.561 -11.626 1.078 1.00 95.62 116 LEU A C 1
ATOM 876 O O . LEU A 1 116 ? -10.115 -11.980 0.040 1.00 95.62 116 LEU A O 1
ATOM 880 N N . GLY A 1 117 ? -8.984 -10.425 1.203 1.00 92.00 117 GLY A N 1
ATOM 881 C CA . GLY A 1 117 ? -8.972 -9.398 0.160 1.00 92.00 117 GLY A CA 1
ATOM 882 C C . GLY A 1 117 ? -10.290 -8.632 0.020 1.00 92.00 117 GLY A C 1
ATOM 883 O O . GLY A 1 117 ? -10.489 -7.936 -0.971 1.00 92.00 117 GLY A O 1
ATOM 884 N N . VAL A 1 118 ? -11.209 -8.754 0.983 1.00 95.31 118 VAL A N 1
ATOM 885 C CA . VAL A 1 118 ? -12.483 -8.024 0.961 1.00 95.31 118 VAL A CA 1
ATOM 886 C C . VAL A 1 118 ? -12.266 -6.613 1.497 1.00 95.31 118 VAL A C 1
ATOM 888 O O . VAL A 1 118 ? -11.740 -6.448 2.600 1.00 95.31 118 VAL A O 1
ATOM 891 N N . ASN A 1 119 ? -12.712 -5.607 0.741 1.00 96.00 119 ASN A N 1
ATOM 892 C CA . ASN A 1 119 ? -12.698 -4.206 1.163 1.00 96.00 119 ASN A CA 1
ATOM 893 C C . ASN A 1 119 ? -13.639 -4.003 2.357 1.00 96.00 119 ASN A C 1
ATOM 895 O O . ASN A 1 119 ? -14.838 -4.261 2.254 1.00 96.00 119 ASN A O 1
ATOM 899 N N . VAL A 1 120 ? -13.094 -3.521 3.472 1.00 95.56 120 VAL A N 1
ATOM 900 C CA . VAL A 1 120 ? -13.849 -3.226 4.701 1.00 95.56 120 VAL A CA 1
ATOM 901 C C . VAL A 1 120 ? -14.045 -1.729 4.921 1.00 95.56 120 VAL A C 1
ATOM 903 O O . VAL A 1 120 ? -15.013 -1.328 5.558 1.00 95.56 120 VAL A O 1
ATOM 906 N N . LEU A 1 121 ? -13.156 -0.899 4.371 1.00 94.25 121 LEU A N 1
ATOM 907 C CA . LEU A 1 121 ? -13.242 0.555 4.444 1.00 94.25 121 LEU A CA 1
ATOM 908 C C . LEU A 1 121 ? -12.624 1.181 3.193 1.00 94.25 121 LEU A C 1
ATOM 910 O O . LEU A 1 121 ? -11.642 0.674 2.647 1.00 94.25 121 LEU A O 1
ATOM 914 N N . THR A 1 122 ? -13.185 2.298 2.744 1.00 95.50 122 THR A N 1
ATOM 915 C CA . THR A 1 122 ? -12.588 3.144 1.711 1.00 95.50 122 THR A CA 1
ATOM 916 C C . THR A 1 122 ? -12.770 4.603 2.098 1.00 95.50 122 THR A C 1
ATOM 918 O O . THR A 1 122 ? -13.877 5.011 2.441 1.00 95.50 122 THR A O 1
ATOM 921 N N . THR A 1 123 ? -11.683 5.365 2.041 1.00 93.19 123 THR A N 1
ATOM 922 C CA . THR A 1 123 ? -11.640 6.785 2.397 1.00 93.19 123 THR A CA 1
ATOM 923 C C . THR A 1 123 ? -10.836 7.532 1.345 1.00 93.19 123 THR A C 1
ATOM 925 O O . THR A 1 123 ? -9.824 7.026 0.865 1.00 93.19 123 THR A O 1
ATOM 928 N N . GLU A 1 124 ? -11.265 8.737 0.992 1.00 93.31 124 GLU A N 1
ATOM 929 C CA . GLU A 1 124 ? -10.524 9.614 0.088 1.00 93.31 124 GLU A CA 1
ATOM 930 C C . GLU A 1 124 ? -9.867 10.747 0.875 1.00 93.31 124 GLU A C 1
ATOM 932 O O . GLU A 1 124 ? -10.434 11.274 1.835 1.00 93.31 124 GLU A O 1
ATOM 937 N N . PHE A 1 125 ? -8.652 11.099 0.473 1.00 87.19 125 PHE A N 1
ATOM 938 C CA . PHE A 1 125 ? -7.891 12.217 1.008 1.00 87.19 125 PHE A CA 1
ATOM 939 C C . PHE A 1 125 ? -7.725 13.269 -0.079 1.00 87.19 125 PHE A C 1
ATOM 941 O O . PHE A 1 125 ? -7.462 12.931 -1.236 1.00 87.19 125 PHE A O 1
ATOM 948 N N . GLU A 1 126 ? -7.836 14.536 0.306 1.00 88.12 126 GLU A N 1
ATOM 949 C CA . GLU A 1 126 ? -7.599 15.678 -0.570 1.00 88.12 126 GLU A CA 1
ATOM 950 C C . GLU A 1 126 ? -6.426 16.509 -0.051 1.00 88.12 126 GLU A C 1
ATOM 952 O O . GLU A 1 126 ? -6.272 16.713 1.153 1.00 88.12 126 GLU A O 1
ATOM 957 N N . GLY A 1 127 ? -5.640 17.047 -0.980 1.00 84.25 127 GLY A N 1
ATOM 958 C CA . GLY A 1 127 ? -4.471 17.866 -0.689 1.00 84.25 127 GLY A CA 1
ATOM 959 C C . GLY A 1 127 ? -3.159 17.113 -0.889 1.00 84.25 127 GLY A C 1
ATOM 960 O O . GLY A 1 127 ? -3.097 15.889 -0.872 1.00 84.25 127 GLY A O 1
ATOM 961 N N . ASN A 1 128 ? -2.085 17.870 -1.105 1.00 85.69 128 ASN A N 1
ATOM 962 C CA . ASN A 1 128 ? -0.776 17.299 -1.427 1.00 85.69 128 ASN A CA 1
ATOM 963 C C . ASN A 1 128 ? -0.080 16.683 -0.202 1.00 85.69 128 ASN A C 1
ATOM 965 O O . ASN A 1 128 ? 0.855 15.907 -0.357 1.00 85.69 128 ASN A O 1
ATOM 969 N N . ASN A 1 129 ? -0.481 17.050 1.014 1.00 90.75 129 ASN A N 1
ATOM 970 C CA . ASN A 1 129 ? -0.019 16.442 2.256 1.00 90.75 129 ASN A CA 1
ATOM 971 C C . ASN A 1 129 ? -1.042 16.664 3.373 1.00 90.75 129 ASN A C 1
ATOM 973 O O . ASN A 1 129 ? -1.886 17.558 3.287 1.00 90.75 129 ASN A O 1
ATOM 977 N N . GLY A 1 130 ? -0.953 15.861 4.429 1.00 91.50 130 GLY A N 1
ATOM 978 C CA . GLY A 1 130 ? -1.808 16.027 5.594 1.00 91.50 130 GLY A CA 1
ATOM 979 C C . GLY A 1 130 ? -1.802 14.829 6.528 1.00 91.50 130 GLY A C 1
ATOM 980 O O . GLY A 1 130 ? -1.031 13.886 6.362 1.00 91.50 130 GLY A O 1
ATOM 981 N N . VAL A 1 131 ? -2.695 14.896 7.512 1.00 93.19 131 VAL A N 1
ATOM 982 C CA . VAL A 1 131 ? -2.996 13.798 8.430 1.00 93.19 131 VAL A CA 1
ATOM 983 C C . VAL A 1 131 ? -4.489 13.518 8.341 1.00 93.19 131 VAL A C 1
ATOM 985 O O . VAL A 1 131 ? -5.301 14.430 8.498 1.00 93.19 131 VAL A O 1
ATOM 988 N N . ALA A 1 132 ? -4.850 12.268 8.070 1.00 92.25 132 ALA A N 1
ATOM 989 C CA . ALA A 1 132 ? -6.229 11.805 8.074 1.00 92.25 132 ALA A CA 1
ATOM 990 C C . ALA A 1 132 ? -6.450 10.826 9.228 1.00 92.25 132 ALA A C 1
ATOM 992 O O . ALA A 1 132 ? -5.714 9.853 9.373 1.00 92.25 132 ALA A O 1
ATOM 993 N N . THR A 1 133 ? -7.483 11.063 10.031 1.00 94.25 133 THR A N 1
ATOM 994 C CA . THR A 1 133 ? -7.872 10.157 11.114 1.00 94.25 133 THR A CA 1
ATOM 995 C C . THR A 1 133 ? -8.972 9.223 10.630 1.00 94.25 133 THR A C 1
ATOM 997 O O . THR A 1 133 ? -10.026 9.671 10.177 1.00 94.25 133 THR A O 1
ATOM 1000 N N . ILE A 1 134 ? -8.743 7.920 10.752 1.00 93.69 134 ILE A N 1
ATOM 1001 C CA . ILE A 1 134 ? -9.713 6.878 10.429 1.00 93.69 134 ILE A CA 1
ATOM 1002 C C . ILE A 1 134 ? -10.250 6.266 11.719 1.00 93.69 134 ILE A C 1
ATOM 1004 O O . ILE A 1 134 ? -9.477 5.827 12.566 1.00 93.69 134 ILE A O 1
ATOM 1008 N N . ASN A 1 135 ? -11.576 6.207 11.842 1.00 93.94 135 ASN A N 1
ATOM 1009 C CA . ASN A 1 135 ? -12.261 5.497 12.919 1.00 93.94 135 ASN A CA 1
ATOM 1010 C C . ASN A 1 135 ? -12.360 3.994 12.593 1.00 93.94 135 ASN A C 1
ATOM 1012 O O . ASN A 1 135 ? -12.725 3.622 11.475 1.00 93.94 135 ASN A O 1
ATOM 1016 N N . LEU A 1 136 ? -12.034 3.153 13.575 1.00 94.00 136 LEU A N 1
ATOM 1017 C CA . LEU A 1 136 ? -11.991 1.694 13.480 1.00 94.00 136 LEU A CA 1
ATOM 1018 C C . LEU A 1 136 ? -13.037 1.004 14.375 1.00 94.00 136 LEU A C 1
ATOM 1020 O O . LEU A 1 136 ? -13.073 -0.219 14.404 1.00 94.00 136 LEU A O 1
ATOM 1024 N N . ASP A 1 137 ? -13.928 1.741 15.050 1.00 90.81 137 ASP A N 1
ATOM 1025 C CA . ASP A 1 137 ? -14.850 1.199 16.070 1.00 90.81 137 ASP A CA 1
ATOM 1026 C C . ASP A 1 137 ? -15.793 0.103 15.533 1.00 90.81 137 ASP A C 1
ATOM 1028 O O . ASP A 1 137 ? -16.297 -0.727 16.288 1.00 90.81 137 ASP A O 1
ATOM 1032 N N . ASN A 1 138 ? -16.049 0.093 14.221 1.00 90.81 138 ASN A N 1
ATOM 1033 C CA . ASN A 1 138 ? -16.895 -0.903 13.555 1.00 90.81 138 ASN A CA 1
ATOM 1034 C C . ASN A 1 138 ? -16.093 -2.003 12.836 1.00 90.81 138 ASN A C 1
ATOM 1036 O O . ASN A 1 138 ? -16.664 -2.784 12.073 1.00 90.81 138 ASN A O 1
ATOM 1040 N N . ILE A 1 139 ? -14.775 -2.051 13.037 1.00 93.19 139 ILE A N 1
ATOM 1041 C CA . ILE A 1 139 ? -13.870 -3.006 12.402 1.00 93.19 139 ILE A CA 1
ATOM 1042 C C . ILE A 1 139 ? -13.433 -4.031 13.457 1.00 93.19 139 ILE A C 1
ATOM 1044 O O . ILE A 1 139 ? -12.832 -3.649 14.456 1.00 93.19 139 ILE A O 1
ATOM 1048 N N . PRO A 1 140 ? -13.720 -5.333 13.271 1.00 94.19 140 PRO A N 1
ATOM 1049 C CA . PRO A 1 140 ? -13.307 -6.359 14.224 1.00 94.19 140 PRO A CA 1
ATOM 1050 C C . PRO A 1 140 ? -11.787 -6.426 14.387 1.00 94.19 140 PRO A C 1
ATOM 1052 O O . PRO A 1 140 ? -11.056 -6.279 13.404 1.00 94.19 140 PRO A O 1
ATOM 1055 N N . SER A 1 141 ? -11.325 -6.756 15.591 1.00 95.56 141 SER A N 1
ATOM 1056 C CA . SER A 1 141 ? -9.911 -6.982 15.892 1.00 95.56 141 SER A CA 1
ATOM 1057 C C . SER A 1 141 ? -9.304 -8.035 14.961 1.00 95.56 141 SER A C 1
ATOM 1059 O O . SER A 1 141 ? -9.902 -9.085 14.698 1.00 95.56 141 SER A O 1
ATOM 1061 N N . GLY A 1 142 ? -8.106 -7.770 14.448 1.00 95.25 142 GLY A N 1
ATOM 1062 C CA . GLY A 1 142 ? -7.445 -8.649 13.493 1.00 95.25 142 GLY A CA 1
ATOM 1063 C C . GLY A 1 142 ? -6.358 -7.969 12.669 1.00 95.25 142 GLY A C 1
ATOM 1064 O O . GLY A 1 142 ? -5.966 -6.829 12.908 1.00 95.25 142 GLY A O 1
ATOM 1065 N N . ILE A 1 143 ? -5.856 -8.708 11.680 1.00 96.19 143 ILE A N 1
ATOM 1066 C CA . ILE A 1 143 ? -4.844 -8.228 10.735 1.00 96.19 143 ILE A CA 1
ATOM 1067 C C . ILE A 1 143 ? -5.538 -7.780 9.453 1.00 96.19 143 ILE A C 1
ATOM 1069 O O . ILE A 1 143 ? -6.320 -8.530 8.864 1.00 96.19 143 ILE A O 1
ATOM 1073 N N . TYR A 1 144 ? -5.182 -6.585 9.000 1.00 97.19 144 TYR A N 1
ATOM 1074 C CA . TYR A 1 144 ? -5.673 -5.977 7.776 1.00 97.19 144 TYR A CA 1
ATOM 1075 C C . TYR A 1 144 ? -4.512 -5.495 6.911 1.00 97.19 144 TYR A C 1
ATOM 1077 O O . TYR A 1 144 ? -3.405 -5.235 7.393 1.00 97.19 144 TYR A O 1
ATOM 1085 N N . PHE A 1 145 ? -4.790 -5.344 5.623 1.00 97.38 145 PHE A N 1
ATOM 1086 C CA . PHE A 1 145 ? -3.886 -4.721 4.670 1.00 97.38 145 PHE A CA 1
ATOM 1087 C C . PHE A 1 145 ? -4.516 -3.441 4.163 1.00 97.38 145 PHE A C 1
ATOM 1089 O O . PHE A 1 145 ? -5.669 -3.441 3.724 1.00 97.38 145 PHE A O 1
ATOM 1096 N N . TYR A 1 146 ? -3.762 -2.353 4.220 1.00 96.00 146 TYR A N 1
ATOM 1097 C CA . TYR A 1 146 ? -4.179 -1.096 3.632 1.00 96.00 146 TYR A CA 1
ATOM 1098 C C . TYR A 1 146 ? -3.445 -0.851 2.319 1.00 96.00 146 TYR A C 1
ATOM 1100 O O . TYR A 1 146 ? -2.306 -1.275 2.131 1.00 96.00 146 TYR A O 1
ATOM 1108 N N . THR A 1 147 ? -4.118 -0.156 1.413 1.00 95.69 147 THR A N 1
ATOM 1109 C CA . THR A 1 147 ? -3.570 0.330 0.150 1.00 95.69 147 THR A CA 1
ATOM 1110 C C . THR A 1 147 ? -3.900 1.807 0.023 1.00 95.69 147 THR A C 1
ATOM 1112 O O . THR A 1 147 ? -5.068 2.180 0.109 1.00 95.69 147 THR A O 1
ATOM 1115 N N . VAL A 1 148 ? -2.890 2.641 -0.199 1.00 94.44 148 VAL A N 1
ATOM 1116 C CA . VAL A 1 148 ? -3.050 4.045 -0.578 1.00 94.44 148 VAL A CA 1
ATOM 1117 C C . VAL A 1 148 ? -2.656 4.194 -2.028 1.00 94.44 148 VAL A C 1
ATOM 1119 O O . VAL A 1 148 ? -1.549 3.821 -2.408 1.00 94.44 148 VAL A O 1
ATOM 1122 N N . ARG A 1 149 ? -3.563 4.735 -2.836 1.00 92.56 149 ARG A N 1
ATOM 1123 C CA . ARG A 1 149 ? -3.331 4.981 -4.255 1.00 92.56 149 ARG A CA 1
ATOM 1124 C C . ARG A 1 149 ? -3.515 6.452 -4.586 1.00 92.56 149 ARG A C 1
ATOM 1126 O O . ARG A 1 149 ? -4.529 7.035 -4.219 1.00 92.56 149 ARG A O 1
ATOM 1133 N N . SER A 1 150 ? -2.573 7.018 -5.327 1.00 91.38 150 SER A N 1
ATOM 1134 C CA . SER A 1 150 ? -2.638 8.377 -5.860 1.00 91.38 150 SER A CA 1
ATOM 1135 C C . SER A 1 150 ? -2.068 8.354 -7.279 1.00 91.38 150 SER A C 1
ATOM 1137 O O . SER A 1 150 ? -0.894 8.054 -7.466 1.00 91.38 150 SER A O 1
ATOM 1139 N N . GLY A 1 151 ? -2.921 8.539 -8.290 1.00 87.50 151 GLY A N 1
ATOM 1140 C CA . GLY A 1 151 ? -2.550 8.311 -9.691 1.00 87.50 151 GLY A CA 1
ATOM 1141 C C . GLY A 1 151 ? -2.036 6.883 -9.954 1.00 87.50 151 GLY A C 1
ATOM 1142 O O . GLY A 1 151 ? -2.747 5.888 -9.731 1.00 87.50 151 GLY A O 1
ATOM 1143 N N . ASP A 1 152 ? -0.791 6.802 -10.431 1.00 86.94 152 ASP A N 1
ATOM 1144 C CA . ASP A 1 152 ? -0.056 5.555 -10.696 1.00 86.94 152 ASP A CA 1
ATOM 1145 C C . ASP A 1 152 ? 0.744 5.050 -9.482 1.00 86.94 152 ASP A C 1
ATOM 1147 O O . ASP A 1 152 ? 1.266 3.931 -9.499 1.00 86.94 152 ASP A O 1
ATOM 1151 N N . ASP A 1 153 ? 0.828 5.852 -8.420 1.00 88.62 153 ASP A N 1
ATOM 1152 C CA . ASP A 1 153 ? 1.539 5.506 -7.202 1.00 88.62 153 ASP A CA 1
ATOM 1153 C C . ASP A 1 153 ? 0.659 4.727 -6.241 1.00 88.62 153 ASP A C 1
ATOM 1155 O O . ASP A 1 153 ? -0.497 5.070 -5.979 1.00 88.62 153 ASP A O 1
ATOM 1159 N N . VAL A 1 154 ? 1.233 3.650 -5.711 1.00 91.00 154 VAL A N 1
ATOM 1160 C CA . VAL A 1 154 ? 0.568 2.736 -4.793 1.00 91.00 154 VAL A CA 1
ATOM 1161 C C . VAL A 1 154 ? 1.519 2.427 -3.650 1.00 91.00 154 VAL A C 1
ATOM 1163 O O . VAL A 1 154 ? 2.648 1.996 -3.879 1.00 91.00 154 VAL A O 1
ATOM 1166 N N . MET A 1 155 ? 1.039 2.609 -2.425 1.00 92.19 155 MET A N 1
ATOM 1167 C CA . MET A 1 155 ? 1.706 2.155 -1.214 1.00 92.19 155 MET A CA 1
ATOM 1168 C C . MET A 1 155 ? 0.798 1.177 -0.479 1.00 92.19 155 MET A C 1
ATOM 1170 O O . MET A 1 155 ? -0.403 1.412 -0.351 1.00 92.19 155 MET A O 1
ATOM 1174 N N . THR A 1 156 ? 1.360 0.083 0.015 1.00 94.31 156 THR A N 1
ATOM 1175 C CA . THR A 1 156 ? 0.622 -0.922 0.782 1.00 94.31 156 THR A CA 1
ATOM 1176 C C . THR A 1 156 ? 1.289 -1.146 2.118 1.00 94.31 156 THR A C 1
ATOM 1178 O O . THR A 1 156 ? 2.507 -1.058 2.207 1.00 94.31 156 THR A O 1
ATOM 1181 N N . GLY A 1 157 ? 0.519 -1.512 3.133 1.00 93.50 157 GLY A N 1
ATOM 1182 C CA . GLY A 1 157 ? 1.089 -1.912 4.410 1.00 93.50 157 GLY A CA 1
ATOM 1183 C C . GLY A 1 157 ? 0.131 -2.737 5.250 1.00 93.50 157 GLY A C 1
ATOM 1184 O O . GLY A 1 157 ? -1.023 -2.975 4.886 1.00 93.50 157 GLY A O 1
ATOM 1185 N N . LYS A 1 158 ? 0.633 -3.201 6.393 1.00 95.25 158 LYS A N 1
ATOM 1186 C CA . LYS A 1 158 ? -0.115 -4.016 7.353 1.00 95.25 158 LYS A CA 1
ATOM 1187 C C . LYS A 1 158 ? -0.609 -3.153 8.511 1.00 95.25 158 LYS A C 1
ATOM 1189 O O . LYS A 1 158 ? 0.178 -2.427 9.114 1.00 95.25 158 LYS A O 1
ATOM 1194 N N . LEU A 1 159 ? -1.873 -3.316 8.882 1.00 95.81 159 LEU A N 1
ATOM 1195 C CA . LEU A 1 159 ? -2.483 -2.708 10.063 1.00 95.81 159 LEU A CA 1
ATOM 1196 C C . LEU A 1 159 ? -2.988 -3.807 11.002 1.00 95.81 159 LEU A C 1
ATOM 1198 O O . LEU A 1 159 ? -3.647 -4.749 10.561 1.00 95.81 159 LEU A O 1
ATOM 1202 N N . VAL A 1 160 ? -2.671 -3.694 12.289 1.00 96.69 160 VAL A N 1
ATOM 1203 C CA . VAL A 1 160 ? -3.206 -4.559 13.344 1.00 96.69 160 VAL A CA 1
ATOM 1204 C C . VAL A 1 160 ? -4.246 -3.763 14.124 1.00 96.69 160 VAL A C 1
ATOM 1206 O O . VAL A 1 160 ? -3.938 -2.674 14.601 1.00 96.69 160 VAL A O 1
ATOM 1209 N N . VAL A 1 161 ? -5.462 -4.298 14.227 1.00 96.38 161 VAL A N 1
ATOM 1210 C CA . VAL A 1 161 ? -6.575 -3.714 14.990 1.00 96.38 161 VAL A CA 1
ATOM 1211 C C . VAL A 1 161 ? -6.825 -4.570 16.232 1.00 96.38 161 VAL A C 1
ATOM 1213 O O . VAL A 1 161 ? -6.887 -5.798 16.108 1.00 96.38 161 VAL A O 1
ATOM 1216 N N . GLU A 1 162 ? -6.954 -3.942 17.402 1.00 93.00 162 GLU A N 1
ATOM 1217 C CA . GLU A 1 162 ? -7.183 -4.585 18.710 1.00 93.00 162 GLU A CA 1
ATOM 1218 C C . GLU A 1 162 ? -8.596 -4.382 19.251 1.00 93.00 162 GLU A C 1
ATOM 1220 O O . GLU A 1 162 ? -9.125 -3.256 19.173 1.00 93.00 162 GLU A O 1
#

Secondary structure (DSSP, 8-state):
----TTTTT--GGG--HHHHHHHHHHHHH--THHHHHHHHHHHHHHS------TTS-----S----------------SSS-EEEEESSSBSSEEEEEEE--TT--EEEEEEE-TT--EEEEEEEESSEEEEEEE-TTS-SEEEEEEEEETTEEEEEEEEE-

pLDDT: mean 80.31, std 17.61, range [39.12, 97.44]

Solvent-accessible surface area (backbone atoms only — not comparable to full-atom values): 9812 Å² total; per-residue (Å²): 138,86,79,53,50,74,82,69,77,44,55,68,70,64,64,51,74,66,61,47,50,53,33,50,48,32,40,73,75,44,68,70,71,62,14,54,51,27,43,56,52,51,43,61,33,68,61,76,70,81,82,78,55,92,83,58,88,79,77,85,88,75,78,91,70,89,67,81,72,81,71,73,84,70,67,87,71,65,90,68,52,62,46,78,47,73,40,57,72,70,19,58,54,48,35,37,37,39,38,32,43,28,95,88,38,50,50,36,41,39,37,34,21,41,87,87,69,49,76,78,46,75,48,78,46,74,52,47,56,53,73,48,79,44,80,33,81,90,54,78,63,44,66,32,39,38,38,40,37,37,88,94,46,73,48,74,50,80,45,41,38,89